Protein AF-A0A966PTS1-F1 (afdb_monomer_lite)

Radius of gyration: 17.24 Å; chains: 1; bounding box: 43×34×52 Å

pLDDT: mean 91.56, std 6.85, range [61.19, 97.5]

Structure (mmCIF, N/CA/C/O backbone):
data_AF-A0A966PTS1-F1
#
_entry.id   AF-A0A966PTS1-F1
#
loop_
_atom_site.group_PDB
_atom_site.id
_atom_site.type_symbol
_atom_site.label_atom_id
_atom_site.label_alt_id
_atom_site.label_comp_id
_atom_site.label_asym_id
_atom_site.label_entity_id
_atom_site.label_seq_id
_atom_site.pdbx_PDB_ins_code
_atom_site.Cartn_x
_atom_site.Cartn_y
_atom_site.Cartn_z
_atom_site.occupancy
_atom_site.B_iso_or_equiv
_atom_site.auth_seq_id
_atom_site.auth_comp_id
_atom_site.auth_asym_id
_atom_site.auth_atom_id
_atom_site.pdbx_PDB_model_num
ATOM 1 N N . MET A 1 1 ? -18.528 2.632 32.144 1.00 62.12 1 MET A N 1
ATOM 2 C CA . MET A 1 1 ? -18.717 3.035 30.736 1.00 62.12 1 MET A CA 1
ATOM 3 C C . MET A 1 1 ? -19.129 1.796 29.959 1.00 62.12 1 MET A C 1
ATOM 5 O O . MET A 1 1 ? -18.383 0.826 29.979 1.00 62.12 1 MET A O 1
ATOM 9 N N . ILE A 1 2 ? -20.334 1.775 29.389 1.00 75.50 2 ILE A N 1
ATOM 10 C CA . ILE A 1 2 ? -20.804 0.647 28.572 1.00 75.50 2 ILE A CA 1
ATOM 11 C C . ILE A 1 2 ? -20.370 0.949 27.137 1.00 75.50 2 ILE A C 1
ATOM 13 O O . ILE A 1 2 ? -20.790 1.955 26.576 1.00 75.50 2 ILE A O 1
ATOM 17 N N . VAL A 1 3 ? -19.481 0.129 26.575 1.00 77.19 3 VAL A N 1
ATOM 18 C CA . VAL A 1 3 ? -19.031 0.251 25.182 1.00 77.19 3 VAL A CA 1
ATOM 19 C C . VAL A 1 3 ? -19.714 -0.842 24.375 1.00 77.19 3 VAL A C 1
ATOM 21 O O . VAL A 1 3 ? -19.637 -2.017 24.733 1.00 77.19 3 VAL A O 1
ATOM 24 N N . ASN A 1 4 ? -20.364 -0.469 23.276 1.00 81.62 4 ASN A N 1
ATOM 25 C CA . ASN A 1 4 ? -20.907 -1.442 22.338 1.00 81.62 4 ASN A CA 1
ATOM 26 C C . ASN A 1 4 ? -19.759 -2.051 21.527 1.00 81.62 4 ASN A C 1
ATOM 28 O O . ASN A 1 4 ? -19.145 -1.378 20.699 1.00 81.62 4 ASN A O 1
ATOM 32 N N . GLN A 1 5 ? -19.451 -3.326 21.777 1.00 83.75 5 GLN A N 1
ATOM 33 C CA . GLN A 1 5 ? -18.402 -4.033 21.050 1.00 83.75 5 GLN A CA 1
ATOM 34 C C . GLN A 1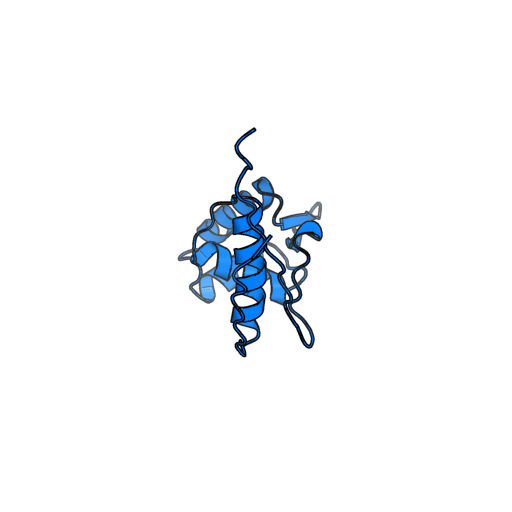 5 ? -18.960 -4.650 19.765 1.00 83.75 5 GLN A C 1
ATOM 36 O O . GLN A 1 5 ? -19.820 -5.527 19.800 1.00 83.75 5 GLN A O 1
ATOM 41 N N . VAL A 1 6 ? -18.408 -4.243 18.623 1.00 81.44 6 VAL A N 1
ATOM 42 C CA . VAL A 1 6 ? -18.651 -4.898 17.332 1.00 81.44 6 VAL A CA 1
ATOM 43 C C . VAL A 1 6 ? -17.506 -5.872 17.059 1.00 81.44 6 VAL A C 1
ATOM 45 O O . VAL A 1 6 ? -16.349 -5.465 16.993 1.00 81.44 6 VAL A O 1
ATOM 48 N N . SER A 1 7 ? -17.814 -7.162 16.893 1.00 85.12 7 SER A N 1
ATOM 49 C CA . SER A 1 7 ? -16.833 -8.186 16.511 1.00 85.12 7 SER A CA 1
ATOM 50 C C . SER A 1 7 ? -17.149 -8.735 15.124 1.00 85.12 7 SER A C 1
ATOM 52 O O . SER A 1 7 ? -18.253 -9.218 14.875 1.00 85.12 7 SER A O 1
ATOM 54 N N . LYS A 1 8 ? -16.169 -8.677 14.219 1.00 85.50 8 LYS A N 1
ATOM 55 C CA . LYS A 1 8 ? -16.263 -9.234 12.868 1.00 85.50 8 LYS A CA 1
ATOM 56 C C . LYS A 1 8 ? -15.031 -10.085 12.585 1.00 85.50 8 LYS A C 1
ATOM 58 O O . LYS A 1 8 ? -13.908 -9.635 12.782 1.00 85.50 8 LYS A O 1
ATOM 63 N N . LYS A 1 9 ? -15.249 -11.316 12.117 1.00 90.00 9 LYS A N 1
ATOM 64 C CA . LYS A 1 9 ? -14.195 -12.264 11.733 1.00 90.00 9 LYS A CA 1
ATOM 65 C C . LYS A 1 9 ? -14.407 -12.662 10.281 1.00 90.00 9 LYS A C 1
ATOM 67 O O . LYS A 1 9 ? -15.477 -13.154 9.935 1.00 90.00 9 LYS A O 1
ATOM 72 N N . VAL A 1 10 ? -13.407 -12.427 9.439 1.00 91.06 10 VAL A N 1
ATOM 73 C CA . VAL A 1 10 ? -13.451 -12.739 8.005 1.00 91.06 10 VAL A CA 1
ATOM 74 C C . VAL A 1 10 ? -12.109 -13.329 7.599 1.00 91.06 10 VAL A C 1
ATOM 76 O O . VAL A 1 10 ? -11.065 -12.874 8.060 1.00 91.06 10 VAL A O 1
ATOM 79 N N . LYS A 1 11 ? -12.142 -14.348 6.737 1.00 91.62 11 LYS A N 1
ATOM 80 C CA . LYS A 1 11 ? -10.953 -14.845 6.046 1.00 91.62 11 LYS A CA 1
ATOM 81 C C . LYS A 1 11 ? -10.801 -14.060 4.745 1.00 91.62 11 LYS A C 1
ATOM 83 O O . LYS A 1 11 ? -11.718 -14.070 3.933 1.00 91.62 11 LYS A O 1
ATOM 88 N N . MET A 1 12 ? -9.664 -13.398 4.573 1.00 92.50 12 MET A N 1
ATOM 89 C CA . MET A 1 12 ? -9.323 -12.626 3.373 1.00 92.50 12 MET A CA 1
ATOM 90 C C . MET A 1 12 ? -8.191 -13.331 2.624 1.00 92.50 12 MET A C 1
ATOM 92 O O . MET A 1 12 ? -7.414 -14.073 3.237 1.00 92.50 12 MET A O 1
ATOM 96 N N . ASP A 1 13 ? -8.105 -13.134 1.310 1.00 93.94 13 ASP A N 1
ATOM 97 C CA . ASP A 1 13 ? -6.920 -13.545 0.561 1.00 93.94 13 ASP A CA 1
ATOM 98 C C . ASP A 1 13 ? -5.738 -12.593 0.819 1.00 93.94 13 ASP A C 1
ATOM 100 O O . ASP A 1 13 ? -5.845 -11.593 1.536 1.00 93.94 13 ASP A O 1
ATOM 104 N N . LYS A 1 14 ? -4.573 -12.939 0.264 1.00 91.69 14 LYS A N 1
ATOM 105 C CA . LYS A 1 14 ? -3.333 -12.191 0.491 1.00 91.69 14 LYS A CA 1
ATOM 106 C C . LYS A 1 14 ? -3.370 -10.778 -0.095 1.00 91.69 14 LYS A C 1
ATOM 108 O O . LYS A 1 14 ? -2.818 -9.870 0.518 1.00 91.69 14 LYS A O 1
ATOM 113 N N . GLY A 1 15 ? -3.973 -10.584 -1.264 1.00 93.94 15 GLY A N 1
ATOM 114 C CA . GLY A 1 15 ? -4.086 -9.260 -1.874 1.00 93.94 15 GLY A CA 1
ATOM 115 C C . GLY A 1 15 ? -5.006 -8.373 -1.046 1.00 93.94 15 GLY A C 1
ATOM 116 O O . GLY A 1 15 ? -4.630 -7.262 -0.667 1.00 93.94 15 GLY A O 1
ATOM 117 N N . ASP A 1 16 ? -6.162 -8.913 -0.673 1.00 95.00 16 ASP A N 1
ATOM 118 C CA . ASP A 1 16 ? -7.165 -8.207 0.118 1.00 95.00 16 ASP A CA 1
ATOM 119 C C . ASP A 1 16 ? -6.658 -7.832 1.518 1.00 95.00 16 ASP A C 1
ATOM 121 O O . ASP A 1 16 ? -6.882 -6.707 1.970 1.00 95.00 16 ASP A O 1
ATOM 125 N N . ILE A 1 17 ? -5.930 -8.720 2.206 1.00 95.56 17 ILE A N 1
ATOM 126 C CA . ILE A 1 17 ? -5.403 -8.419 3.549 1.00 95.56 17 ILE A CA 1
ATOM 127 C C . ILE A 1 17 ? -4.300 -7.351 3.516 1.00 95.56 17 ILE A C 1
ATOM 129 O O . ILE A 1 17 ? -4.210 -6.531 4.430 1.00 95.56 17 ILE A O 1
ATOM 133 N N . VAL A 1 18 ? -3.473 -7.315 2.467 1.00 96.38 18 VAL A N 1
ATOM 134 C CA . VAL A 1 18 ? -2.455 -6.268 2.264 1.00 96.38 18 VAL A CA 1
ATOM 135 C C . VAL A 1 18 ? -3.119 -4.938 1.925 1.00 96.38 18 VAL A C 1
ATOM 137 O O . VAL A 1 18 ? -2.830 -3.919 2.557 1.00 96.38 18 VAL A O 1
ATOM 140 N N . LYS A 1 19 ? -4.072 -4.953 0.990 1.00 96.31 19 LYS A N 1
ATOM 141 C CA . LYS A 1 19 ? -4.852 -3.770 0.626 1.00 96.31 19 LYS A CA 1
ATOM 142 C C . LYS A 1 19 ? -5.592 -3.195 1.834 1.00 96.31 19 LYS A C 1
ATOM 144 O O . LYS A 1 19 ? -5.623 -1.980 2.006 1.00 96.31 19 LYS A O 1
ATOM 149 N N . TYR A 1 20 ? -6.144 -4.045 2.700 1.00 95.44 20 TYR A N 1
ATOM 150 C CA . TYR A 1 20 ? -6.847 -3.606 3.905 1.00 95.44 20 TYR A CA 1
ATOM 151 C C . TYR A 1 20 ? -5.912 -2.967 4.944 1.00 95.44 20 TYR A C 1
ATOM 153 O O . TYR A 1 20 ? -6.297 -1.980 5.576 1.00 95.44 20 TYR A O 1
ATOM 161 N N . GLN A 1 21 ? -4.676 -3.462 5.085 1.00 96.00 21 GLN A N 1
ATOM 162 C CA . GLN A 1 21 ? -3.650 -2.810 5.914 1.00 96.00 21 GLN A CA 1
ATOM 163 C C . GLN A 1 21 ? -3.342 -1.396 5.405 1.00 96.00 21 GLN A C 1
ATOM 165 O O . GLN A 1 21 ? -3.377 -0.441 6.183 1.00 96.00 21 GLN A O 1
ATOM 170 N N . LEU A 1 22 ? -3.118 -1.252 4.094 1.00 95.75 22 LEU A N 1
ATOM 171 C CA . LEU A 1 22 ? -2.874 0.041 3.446 1.00 95.75 22 LEU A CA 1
ATOM 172 C C . LEU A 1 22 ? -4.066 0.991 3.607 1.00 95.75 22 LEU A C 1
ATOM 174 O O . LEU A 1 22 ? -3.890 2.137 4.012 1.00 95.75 22 LEU A O 1
ATOM 178 N N . LEU A 1 23 ? -5.281 0.503 3.348 1.00 95.31 23 LEU A N 1
ATOM 179 C CA . LEU A 1 23 ? -6.514 1.272 3.498 1.00 95.31 23 LEU A CA 1
ATOM 180 C C . LEU A 1 23 ? -6.692 1.774 4.934 1.00 95.31 23 LEU A C 1
ATOM 182 O O . LEU A 1 23 ? -7.007 2.944 5.139 1.00 95.31 23 LEU A O 1
ATOM 186 N N . THR A 1 24 ? -6.467 0.903 5.919 1.00 94.25 24 THR A N 1
ATOM 187 C CA . THR A 1 24 ? -6.575 1.251 7.340 1.00 94.25 24 THR A CA 1
ATOM 188 C C . THR A 1 24 ? -5.574 2.341 7.705 1.00 94.25 24 THR A C 1
ATOM 190 O O . THR A 1 24 ? -5.958 3.340 8.307 1.00 94.25 24 THR A O 1
ATOM 193 N N . HIS A 1 25 ? -4.313 2.204 7.286 1.00 93.69 25 HIS A N 1
ATOM 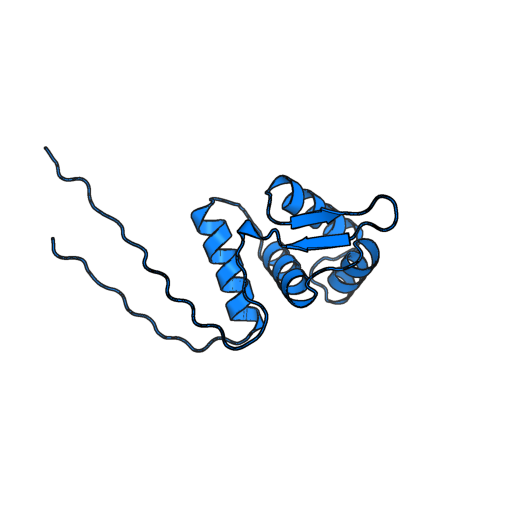194 C CA . HIS A 1 25 ? -3.300 3.235 7.509 1.00 93.69 25 HIS A CA 1
ATOM 195 C C . HIS A 1 25 ? -3.698 4.570 6.861 1.00 93.69 25 HIS A C 1
ATOM 197 O O . HIS A 1 25 ? -3.702 5.607 7.522 1.00 93.69 25 HIS A O 1
ATOM 203 N N . CYS A 1 26 ? -4.105 4.550 5.588 1.00 93.19 26 CYS A N 1
ATOM 204 C CA . CYS A 1 26 ? -4.554 5.753 4.890 1.00 93.19 26 CYS A CA 1
ATOM 205 C C . CYS A 1 26 ? -5.743 6.420 5.587 1.00 93.19 26 CYS A C 1
ATOM 207 O O . CYS A 1 26 ? -5.804 7.647 5.652 1.00 93.19 26 CYS A O 1
ATOM 209 N N . TYR A 1 27 ? -6.671 5.630 6.125 1.00 93.62 27 TYR A N 1
ATOM 210 C CA . TYR A 1 27 ? -7.820 6.145 6.857 1.00 93.62 27 TYR A CA 1
ATOM 211 C C . TYR A 1 27 ? -7.407 6.831 8.168 1.00 93.62 27 TYR A C 1
ATOM 213 O O . TYR A 1 27 ? -7.853 7.946 8.438 1.00 93.62 27 TYR A O 1
ATOM 221 N N . LEU A 1 28 ? -6.526 6.202 8.953 1.00 92.06 28 LEU A N 1
ATOM 222 C CA . LEU A 1 28 ? -6.051 6.739 10.234 1.00 92.06 28 LEU A CA 1
ATOM 223 C C . LEU A 1 28 ? -5.228 8.026 10.057 1.00 92.06 28 LEU A C 1
ATOM 225 O O . LEU A 1 28 ? -5.437 8.991 10.791 1.00 92.06 28 LEU A O 1
ATOM 229 N N . GLU A 1 29 ? -4.375 8.078 9.033 1.00 90.75 29 GLU A N 1
ATOM 230 C CA . GLU A 1 29 ? -3.510 9.229 8.722 1.00 90.75 29 GLU A CA 1
ATOM 231 C C . GLU A 1 29 ? -4.184 10.282 7.818 1.00 90.75 29 GLU A C 1
ATOM 233 O O . GLU A 1 29 ? -3.555 11.248 7.382 1.00 90.75 29 GLU A O 1
ATOM 238 N N . LYS A 1 30 ? -5.47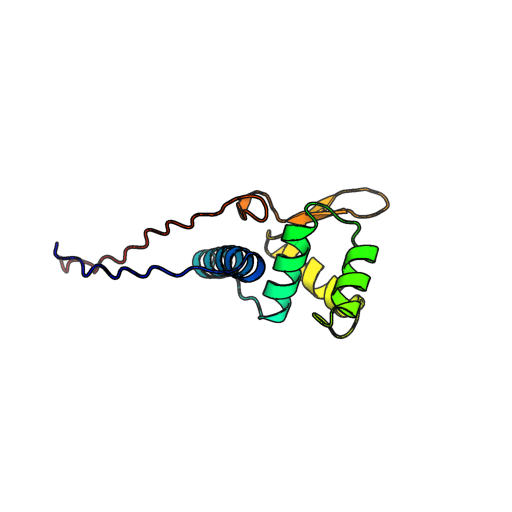9 10.115 7.505 1.00 91.94 30 LYS A N 1
ATOM 239 C CA . LYS A 1 30 ? -6.261 11.009 6.624 1.00 91.94 30 LYS A CA 1
ATOM 240 C C . LYS A 1 30 ? -5.629 11.206 5.235 1.00 91.94 30 LYS A C 1
ATOM 242 O O . LYS A 1 30 ? -5.752 12.266 4.613 1.00 91.94 30 LYS A O 1
ATOM 247 N N . ILE A 1 31 ? -4.980 10.169 4.713 1.00 91.88 31 ILE A N 1
ATOM 248 C CA . ILE A 1 31 ? -4.362 10.165 3.388 1.00 91.88 31 ILE A CA 1
ATOM 249 C C . ILE A 1 31 ? -5.411 9.771 2.347 1.00 91.88 31 ILE A C 1
ATOM 251 O O . ILE A 1 31 ? -5.858 8.630 2.282 1.00 91.88 31 ILE A O 1
ATOM 255 N N . ASN A 1 32 ? -5.769 10.704 1.465 1.00 90.94 32 ASN A N 1
ATOM 256 C CA . ASN A 1 32 ? -6.703 10.419 0.375 1.00 90.94 32 ASN A CA 1
ATOM 257 C C . ASN A 1 32 ? -6.024 9.578 -0.724 1.00 90.94 32 ASN A C 1
ATOM 259 O O . ASN A 1 32 ? -5.041 10.028 -1.322 1.00 90.94 32 ASN A O 1
ATOM 263 N N . VAL A 1 33 ? -6.535 8.382 -1.003 1.00 92.31 33 VAL A N 1
ATOM 264 C CA . VAL A 1 33 ? -6.055 7.472 -2.055 1.00 92.31 33 VAL A CA 1
ATOM 265 C C . VAL A 1 33 ? -7.237 6.911 -2.840 1.00 92.31 33 VAL A C 1
ATOM 267 O O . VAL A 1 33 ? -8.302 6.661 -2.283 1.00 92.31 33 VAL A O 1
ATOM 270 N N . SER A 1 34 ? -7.055 6.729 -4.147 1.00 94.75 34 SER A N 1
ATOM 271 C CA . SER A 1 34 ? -8.027 6.045 -5.008 1.00 94.75 34 SER A CA 1
ATOM 272 C C . SER A 1 34 ? -7.849 4.523 -4.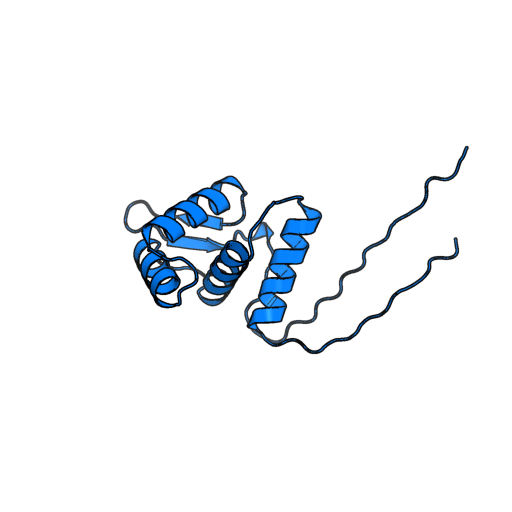958 1.00 94.75 34 SER A C 1
ATOM 274 O O . SER A 1 34 ? -6.832 4.026 -4.480 1.00 94.75 34 SER A O 1
ATOM 276 N N . ASN A 1 35 ? -8.798 3.764 -5.512 1.00 94.50 35 ASN A N 1
ATOM 277 C CA . ASN A 1 35 ? -8.652 2.306 -5.614 1.00 94.50 35 ASN A CA 1
ATOM 278 C C . ASN A 1 35 ? -7.422 1.904 -6.443 1.00 94.50 35 ASN A C 1
ATOM 280 O O . ASN A 1 35 ? -6.644 1.076 -5.988 1.00 94.50 35 ASN A O 1
ATOM 284 N N . ALA A 1 36 ? -7.177 2.571 -7.577 1.00 95.62 36 ALA A N 1
ATOM 285 C CA . ALA A 1 36 ? -5.981 2.335 -8.390 1.00 95.62 36 ALA A CA 1
ATOM 286 C C . ALA A 1 36 ? -4.682 2.638 -7.621 1.00 95.62 36 ALA A C 1
ATOM 288 O O . ALA A 1 36 ? -3.660 1.986 -7.821 1.00 95.62 36 ALA A O 1
ATOM 289 N N . ASP A 1 37 ? -4.714 3.611 -6.702 1.00 95.75 37 ASP A N 1
ATOM 290 C CA . ASP A 1 37 ? -3.572 3.872 -5.828 1.00 95.75 37 ASP A CA 1
ATOM 291 C C . ASP A 1 37 ? -3.329 2.722 -4.852 1.00 95.75 37 ASP A C 1
ATOM 293 O O . ASP A 1 37 ? -2.186 2.306 -4.672 1.00 95.75 37 ASP A O 1
ATOM 297 N N . LEU A 1 38 ? -4.397 2.209 -4.236 1.00 96.06 38 LEU A N 1
ATOM 298 C CA . LEU A 1 38 ? -4.328 1.064 -3.331 1.00 96.06 38 LEU A CA 1
ATOM 299 C C . LEU A 1 38 ? -3.842 -0.192 -4.055 1.00 96.06 38 LEU A C 1
ATOM 301 O O . LEU A 1 38 ? -3.005 -0.905 -3.509 1.00 96.06 38 LEU A O 1
ATOM 305 N N . ASP A 1 39 ? -4.314 -0.441 -5.276 1.00 97.00 39 ASP A N 1
ATOM 306 C CA . ASP A 1 39 ? -3.857 -1.549 -6.122 1.00 97.00 39 ASP A CA 1
ATOM 307 C C . ASP A 1 39 ? -2.357 -1.438 -6.417 1.00 97.00 39 ASP A C 1
ATOM 309 O O . ASP A 1 39 ? -1.600 -2.383 -6.197 1.00 97.00 39 ASP A O 1
ATOM 313 N N . CYS A 1 40 ? -1.899 -0.248 -6.804 1.00 96.88 40 CYS A N 1
ATOM 314 C CA . CYS A 1 40 ? -0.491 0.022 -7.088 1.00 96.88 40 CYS A CA 1
ATOM 315 C C . CYS A 1 40 ? 0.408 -0.154 -5.853 1.00 96.88 40 CYS A C 1
ATOM 317 O O . CYS A 1 40 ? 1.458 -0.793 -5.922 1.00 96.88 40 CYS A O 1
ATOM 319 N N . LEU A 1 41 ? -0.012 0.358 -4.693 1.00 96.25 41 LEU A N 1
ATOM 320 C CA . LEU A 1 41 ? 0.710 0.169 -3.430 1.00 96.25 41 LEU A CA 1
ATOM 321 C C . LEU A 1 41 ? 0.706 -1.296 -2.974 1.00 96.25 41 LEU A C 1
ATOM 323 O O . LEU A 1 41 ? 1.702 -1.768 -2.429 1.00 96.25 41 LEU A O 1
ATOM 327 N N . THR A 1 42 ? -0.387 -2.020 -3.222 1.00 96.62 42 THR A N 1
ATOM 328 C CA . THR A 1 42 ? -0.503 -3.456 -2.931 1.00 96.62 42 THR A CA 1
ATOM 329 C C . THR A 1 42 ? 0.471 -4.255 -3.794 1.00 96.62 42 THR A C 1
ATOM 331 O O . THR A 1 42 ? 1.201 -5.094 -3.270 1.00 96.62 42 THR A O 1
ATOM 334 N N . MET A 1 43 ? 0.564 -3.945 -5.090 1.00 96.31 43 MET A N 1
ATOM 335 C CA . MET A 1 43 ? 1.559 -4.539 -5.986 1.00 96.31 43 MET A CA 1
ATOM 336 C C . MET A 1 43 ? 2.988 -4.255 -5.502 1.00 96.31 43 MET A C 1
ATOM 338 O O . MET A 1 43 ? 3.821 -5.161 -5.455 1.00 96.31 43 MET A O 1
ATOM 342 N N . LEU A 1 44 ? 3.282 -3.018 -5.086 1.00 96.00 44 LEU A N 1
ATOM 343 C CA . LEU A 1 44 ? 4.596 -2.663 -4.543 1.00 96.00 44 LEU A CA 1
ATOM 344 C C . LEU A 1 44 ? 4.921 -3.441 -3.256 1.00 96.00 44 LEU A C 1
ATOM 346 O O . LEU A 1 44 ? 6.059 -3.866 -3.077 1.00 96.00 44 LEU A O 1
ATOM 350 N N . ALA A 1 45 ? 3.927 -3.689 -2.397 1.00 95.38 45 ALA A N 1
ATOM 351 C CA . ALA A 1 45 ? 4.095 -4.471 -1.171 1.00 95.38 45 ALA A CA 1
ATOM 352 C C . ALA A 1 45 ? 4.609 -5.895 -1.442 1.00 95.38 45 ALA A C 1
ATOM 354 O O . ALA A 1 45 ? 5.434 -6.407 -0.689 1.00 95.38 45 ALA A O 1
ATOM 355 N N . PHE A 1 46 ? 4.141 -6.530 -2.521 1.00 94.50 46 PHE A N 1
ATOM 356 C CA . PHE A 1 46 ? 4.568 -7.881 -2.895 1.00 94.50 46 PHE A CA 1
ATOM 357 C C . PHE A 1 46 ? 5.963 -7.933 -3.523 1.00 94.50 46 PHE A C 1
ATOM 359 O O . PHE A 1 46 ? 6.626 -8.964 -3.423 1.00 94.50 46 PHE A O 1
ATOM 366 N N . ASN A 1 47 ? 6.411 -6.836 -4.136 1.00 90.31 47 ASN A N 1
ATOM 367 C CA . ASN A 1 47 ? 7.724 -6.743 -4.774 1.00 90.31 47 ASN A CA 1
ATOM 368 C C . ASN A 1 47 ? 8.857 -6.356 -3.802 1.00 90.31 47 ASN A C 1
ATOM 370 O O . ASN A 1 47 ? 10.019 -6.476 -4.168 1.00 90.31 47 ASN A O 1
ATOM 374 N N . GLU A 1 48 ? 8.532 -5.932 -2.573 1.00 83.31 48 GLU A N 1
ATOM 375 C CA . GLU A 1 48 ? 9.448 -5.431 -1.529 1.00 83.31 48 GLU A CA 1
ATOM 376 C C . GLU A 1 48 ? 10.269 -4.199 -1.938 1.00 83.31 48 GLU A C 1
ATOM 378 O O . GLU A 1 48 ? 10.020 -3.105 -1.431 1.00 83.31 48 GLU A O 1
ATOM 383 N N . GLU A 1 49 ? 11.227 -4.364 -2.848 1.00 91.69 49 GLU A N 1
ATOM 384 C CA . GLU A 1 49 ? 12.045 -3.306 -3.433 1.00 91.69 49 GLU A CA 1
ATOM 385 C C . GLU A 1 49 ? 12.252 -3.589 -4.925 1.00 91.69 49 GLU A C 1
ATOM 387 O O . GLU A 1 49 ? 12.733 -4.651 -5.314 1.00 91.69 49 GLU A O 1
ATOM 392 N N . VAL A 1 50 ? 11.889 -2.627 -5.772 1.00 95.31 50 VAL A N 1
ATOM 393 C CA . VAL A 1 50 ? 11.851 -2.808 -7.231 1.00 95.31 50 VAL A CA 1
ATOM 394 C C . VAL A 1 50 ? 12.358 -1.567 -7.953 1.00 95.31 50 VAL A C 1
ATOM 396 O O . VAL A 1 50 ? 12.270 -0.448 -7.443 1.00 95.31 50 VAL A O 1
ATOM 399 N N . GLU A 1 51 ? 12.920 -1.749 -9.146 1.00 96.00 51 GLU A N 1
ATOM 400 C CA . GLU A 1 51 ? 13.350 -0.633 -9.984 1.00 96.00 51 GLU A CA 1
ATOM 401 C C . GLU A 1 51 ? 12.133 0.152 -10.497 1.00 96.00 51 GLU A C 1
ATOM 403 O O . GLU A 1 51 ? 11.137 -0.416 -10.942 1.00 96.00 51 GLU A O 1
ATOM 408 N N . LEU A 1 52 ? 12.194 1.483 -10.420 1.00 95.25 52 LEU A N 1
ATOM 409 C CA . LEU A 1 52 ? 11.062 2.363 -10.710 1.00 95.25 52 LEU A CA 1
ATOM 410 C C . LEU A 1 52 ? 10.501 2.166 -12.122 1.00 95.25 52 LEU A C 1
ATOM 412 O O . LEU A 1 52 ? 9.284 2.192 -12.304 1.00 95.25 52 LEU A O 1
ATOM 416 N N . THR A 1 53 ? 11.374 2.060 -13.122 1.00 94.88 53 THR A N 1
ATOM 417 C CA . THR A 1 53 ? 10.959 1.967 -14.526 1.00 94.88 53 THR A CA 1
ATOM 418 C C . THR A 1 53 ? 10.281 0.632 -14.795 1.00 94.88 53 THR A C 1
ATOM 420 O O . THR A 1 53 ? 9.177 0.623 -15.337 1.00 94.88 53 THR A O 1
ATOM 423 N N . GLU A 1 54 ? 10.892 -0.464 -14.347 1.00 95.81 54 GLU A N 1
ATOM 424 C CA . GLU A 1 54 ? 10.308 -1.805 -14.376 1.00 95.81 54 GLU A CA 1
ATOM 425 C C . GLU A 1 54 ? 8.940 -1.842 -13.686 1.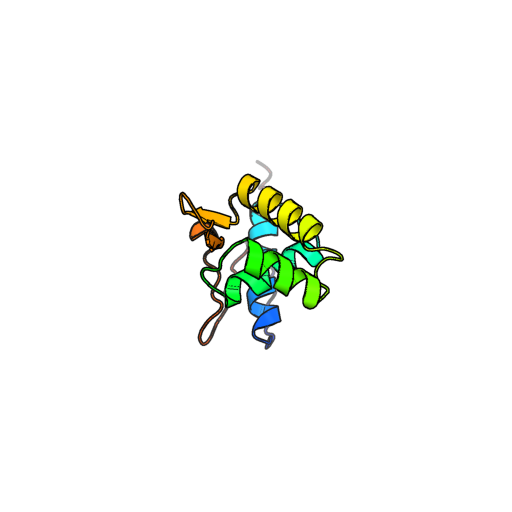00 95.81 54 GLU A C 1
ATOM 427 O O . GLU A 1 54 ? 7.953 -2.253 -14.293 1.00 95.81 54 GLU A O 1
ATOM 432 N N . PHE A 1 55 ? 8.839 -1.299 -12.471 1.00 96.75 55 PHE A N 1
ATOM 433 C CA . PHE A 1 55 ? 7.571 -1.238 -11.748 1.00 96.75 55 PHE A CA 1
ATOM 434 C C . PHE A 1 55 ? 6.488 -0.457 -12.500 1.00 96.75 55 PHE A C 1
ATOM 436 O O . PHE A 1 55 ? 5.335 -0.883 -12.547 1.00 96.75 55 PHE A O 1
ATOM 443 N N . CYS A 1 56 ? 6.837 0.684 -13.106 1.00 96.81 56 CYS A N 1
ATOM 444 C CA . CYS A 1 56 ? 5.870 1.491 -13.852 1.00 96.81 56 CYS A CA 1
ATOM 445 C C . CYS A 1 56 ? 5.331 0.767 -15.088 1.00 96.81 56 CYS A C 1
ATOM 447 O O . CYS A 1 56 ? 4.159 0.943 -15.419 1.00 96.81 56 CYS A O 1
ATOM 449 N N . ASN A 1 57 ? 6.167 -0.025 -15.759 1.00 97.19 57 ASN A N 1
ATOM 450 C CA . ASN A 1 57 ? 5.735 -0.835 -16.893 1.00 97.19 57 ASN A CA 1
ATOM 451 C C . ASN A 1 57 ? 4.825 -1.969 -16.416 1.00 97.19 57 ASN A C 1
ATOM 453 O O . ASN A 1 57 ? 3.680 -2.034 -16.852 1.00 97.19 57 ASN A O 1
ATOM 457 N N . ASN A 1 58 ? 5.265 -2.749 -15.424 1.00 96.75 58 ASN A N 1
ATOM 458 C CA . ASN A 1 58 ? 4.502 -3.891 -14.917 1.00 96.75 58 ASN A CA 1
ATOM 459 C C . ASN A 1 58 ? 3.119 -3.469 -14.389 1.00 96.75 58 ASN A C 1
ATOM 461 O O . ASN A 1 58 ? 2.111 -4.074 -14.735 1.00 96.75 58 ASN A O 1
ATOM 465 N N . ALA A 1 59 ? 3.037 -2.381 -13.614 1.00 96.75 59 ALA A N 1
ATOM 466 C CA . ALA A 1 59 ? 1.759 -1.880 -13.101 1.00 96.75 59 ALA A CA 1
ATOM 467 C C . ALA A 1 59 ? 0.827 -1.354 -14.210 1.00 96.75 59 ALA A C 1
ATOM 469 O O . ALA A 1 59 ? -0.396 -1.360 -14.058 1.00 96.75 59 ALA A O 1
ATOM 470 N N . SER A 1 60 ? 1.387 -0.871 -15.323 1.00 97.06 60 SER A N 1
ATOM 471 C CA . SER A 1 60 ? 0.596 -0.483 -16.491 1.00 97.06 60 SER A CA 1
ATOM 472 C C . SER A 1 60 ? 0.103 -1.705 -17.267 1.00 97.06 60 SER A C 1
ATOM 474 O O . SER A 1 60 ? -1.042 -1.705 -17.714 1.00 97.06 60 SER A O 1
ATOM 476 N N . ASP A 1 61 ? 0.943 -2.730 -17.410 1.00 97.19 61 ASP A N 1
ATOM 477 C CA . ASP A 1 61 ? 0.619 -3.976 -18.112 1.00 97.19 61 ASP A CA 1
ATOM 478 C C . ASP A 1 61 ? -0.448 -4.788 -17.359 1.00 97.19 61 ASP A C 1
ATOM 480 O O . ASP A 1 61 ? -1.334 -5.375 -17.978 1.00 97.19 61 ASP A O 1
ATOM 484 N N . GLU A 1 62 ? -0.441 -4.733 -16.023 1.00 94.88 62 GLU A N 1
ATOM 485 C CA . GLU A 1 62 ? -1.513 -5.268 -15.169 1.00 94.88 62 GLU A CA 1
ATOM 486 C C . GLU A 1 62 ? -2.809 -4.432 -15.214 1.00 94.88 62 GLU A C 1
ATOM 488 O O . GLU A 1 62 ? -3.820 -4.801 -14.617 1.00 94.88 62 GLU A O 1
ATOM 493 N N . GLY A 1 63 ? -2.813 -3.298 -15.923 1.00 95.12 63 GLY A N 1
ATOM 494 C CA . GLY A 1 63 ? -3.994 -2.455 -16.099 1.00 95.12 63 GLY A CA 1
ATOM 495 C C . GLY A 1 63 ? -4.370 -1.613 -14.877 1.00 95.12 63 GLY A C 1
ATOM 496 O O . GLY A 1 63 ? -5.438 -0.996 -14.882 1.00 95.12 63 GLY A O 1
ATOM 497 N N . ILE A 1 64 ? -3.505 -1.528 -13.856 1.00 95.31 64 ILE A N 1
ATOM 498 C CA . ILE A 1 64 ? -3.729 -0.693 -12.659 1.00 95.31 64 ILE A CA 1
ATOM 499 C C . ILE A 1 64 ? -3.831 0.783 -13.063 1.00 95.31 64 ILE A C 1
ATOM 501 O O . ILE A 1 64 ? -4.691 1.531 -12.594 1.00 95.31 64 ILE A O 1
ATOM 505 N N . PHE A 1 65 ? -2.965 1.199 -13.987 1.00 96.00 65 PHE A N 1
ATOM 506 C CA . PHE A 1 65 ? -3.054 2.484 -14.666 1.00 96.00 65 PHE A CA 1
ATOM 507 C C . PHE A 1 65 ? -2.955 2.293 -16.176 1.00 96.00 65 PHE A C 1
ATOM 509 O O . PHE A 1 65 ? -2.338 1.357 -16.662 1.00 96.00 65 PHE A O 1
ATOM 516 N N . LYS A 1 66 ? -3.512 3.241 -16.936 1.00 94.56 66 LYS A N 1
ATOM 517 C CA . LYS A 1 66 ? -3.508 3.180 -18.406 1.00 94.56 66 LYS A CA 1
ATOM 518 C C . LYS A 1 66 ? -2.116 3.269 -19.037 1.00 94.56 66 LYS A C 1
ATOM 520 O O . LYS A 1 66 ? -1.955 2.855 -20.176 1.00 94.56 66 LYS A O 1
ATOM 525 N N . THR A 1 67 ? -1.162 3.923 -18.368 1.00 97.38 67 THR A N 1
ATOM 526 C CA . THR A 1 67 ? 0.183 4.153 -18.915 1.00 97.38 67 THR A CA 1
ATOM 527 C C . THR A 1 67 ? 1.246 4.119 -17.815 1.00 97.38 67 THR A C 1
ATOM 529 O O . THR A 1 67 ? 0.955 4.548 -16.689 1.00 97.38 67 THR A O 1
ATOM 532 N N . PRO A 1 68 ? 2.509 3.772 -18.138 1.00 97.50 68 PRO A N 1
ATOM 533 C CA . PRO A 1 68 ? 3.615 3.834 -17.180 1.00 97.50 68 PRO A CA 1
ATOM 534 C C . PRO A 1 68 ? 3.840 5.241 -16.613 1.00 97.50 68 PRO A C 1
ATOM 536 O O . PRO A 1 68 ? 4.202 5.412 -15.449 1.00 97.50 68 PRO A O 1
ATOM 539 N N . GLN A 1 69 ? 3.567 6.283 -17.404 1.00 97.06 69 GLN A N 1
ATOM 540 C CA . GLN A 1 69 ? 3.684 7.668 -16.947 1.00 97.06 69 GLN A CA 1
ATOM 541 C C . GLN A 1 69 ? 2.642 8.007 -15.871 1.00 97.06 69 GLN A C 1
ATOM 543 O O . GLN A 1 69 ? 2.942 8.734 -14.920 1.00 97.06 69 GLN A O 1
ATOM 548 N N . SER A 1 70 ? 1.429 7.458 -15.978 1.00 96.88 70 SER A N 1
ATOM 549 C CA . SER A 1 70 ? 0.406 7.580 -14.935 1.00 96.88 70 SER A CA 1
ATOM 550 C C . SER A 1 70 ? 0.835 6.876 -13.646 1.00 96.88 70 SER A C 1
ATOM 552 O O . SER A 1 70 ? 0.675 7.460 -12.572 1.00 96.88 70 SER A O 1
ATOM 554 N N . VAL A 1 71 ? 1.461 5.694 -13.745 1.00 97.38 71 VAL A N 1
ATOM 555 C CA . VAL A 1 71 ? 2.053 5.007 -12.582 1.00 97.38 71 VAL A CA 1
ATOM 556 C C . VAL A 1 71 ? 3.128 5.884 -11.942 1.00 97.38 71 VAL A C 1
ATOM 558 O O . VAL A 1 71 ? 3.092 6.137 -10.740 1.00 97.38 71 VAL A O 1
ATOM 561 N N . ARG A 1 72 ? 4.042 6.444 -12.741 1.00 96.81 72 ARG A N 1
ATOM 562 C CA . ARG A 1 72 ? 5.115 7.320 -12.248 1.00 96.81 72 ARG A CA 1
ATOM 563 C C . ARG A 1 72 ? 4.575 8.535 -11.490 1.00 96.81 72 ARG A C 1
ATOM 565 O O . ARG A 1 72 ? 5.119 8.900 -10.445 1.00 96.81 72 ARG A O 1
ATOM 572 N N . ASN A 1 73 ? 3.492 9.140 -11.978 1.00 96.50 73 ASN A N 1
ATOM 573 C CA . ASN A 1 73 ? 2.811 10.240 -11.292 1.00 96.50 73 ASN A CA 1
ATOM 574 C C . ASN A 1 73 ? 2.219 9.795 -9.944 1.00 96.50 73 ASN A C 1
ATOM 576 O O . ASN A 1 73 ? 2.350 10.516 -8.951 1.00 96.50 73 ASN A O 1
ATOM 580 N N . ALA A 1 74 ? 1.613 8.605 -9.887 1.00 96.44 74 ALA A N 1
ATOM 581 C CA . ALA A 1 74 ? 1.105 8.026 -8.645 1.00 96.44 74 ALA A CA 1
ATOM 582 C C . ALA A 1 74 ? 2.240 7.760 -7.642 1.00 96.44 74 ALA A C 1
ATOM 584 O O . ALA A 1 74 ? 2.158 8.190 -6.495 1.00 96.44 74 ALA A O 1
ATOM 585 N N . VAL A 1 75 ? 3.357 7.192 -8.096 1.00 96.25 75 VAL A N 1
ATOM 586 C CA . VAL A 1 75 ? 4.558 6.966 -7.278 1.00 96.25 75 VAL A CA 1
ATOM 587 C C . VAL A 1 75 ? 5.105 8.284 -6.702 1.00 96.25 75 VAL A C 1
ATOM 589 O O . VAL A 1 75 ? 5.423 8.360 -5.519 1.00 96.25 75 VAL A O 1
ATOM 592 N N . ILE A 1 76 ? 5.196 9.364 -7.489 1.00 95.44 76 ILE A N 1
ATOM 593 C CA . ILE A 1 76 ? 5.599 10.692 -6.969 1.00 95.44 76 ILE A CA 1
ATOM 594 C C . ILE A 1 76 ? 4.613 11.195 -5.904 1.00 95.44 76 ILE A C 1
ATOM 596 O O . ILE A 1 76 ? 5.023 11.767 -4.893 1.00 95.44 76 ILE A O 1
ATOM 600 N N . LYS A 1 77 ? 3.311 10.974 -6.104 1.00 95.12 77 LYS A N 1
ATOM 601 C CA . LYS A 1 77 ? 2.286 11.315 -5.112 1.00 95.12 77 LYS A CA 1
ATOM 602 C C . LYS A 1 77 ? 2.456 10.508 -3.818 1.00 95.12 77 LYS A C 1
ATOM 604 O O . LYS A 1 77 ? 2.299 11.089 -2.749 1.00 95.12 77 LYS A O 1
ATOM 609 N N . PHE A 1 78 ? 2.779 9.217 -3.895 1.00 95.06 78 PHE A N 1
ATOM 610 C CA . PHE A 1 78 ? 3.003 8.365 -2.719 1.00 95.06 78 PHE A CA 1
ATOM 611 C C . PHE A 1 78 ? 4.237 8.789 -1.925 1.00 95.06 78 PHE A C 1
ATOM 613 O O . PHE A 1 78 ? 4.190 8.829 -0.700 1.00 95.06 78 PHE A O 1
ATOM 620 N N . GLU A 1 79 ? 5.308 9.176 -2.618 1.00 94.62 79 GLU A N 1
ATOM 621 C CA . GLU A 1 79 ? 6.539 9.676 -1.995 1.00 94.62 79 GLU A CA 1
ATOM 622 C C . GLU A 1 79 ? 6.264 10.961 -1.205 1.00 94.62 79 GLU A C 1
ATOM 624 O O . GLU A 1 79 ? 6.622 11.064 -0.036 1.00 94.62 79 GLU A O 1
ATOM 629 N N . ARG A 1 80 ? 5.525 11.911 -1.795 1.00 93.75 80 ARG A N 1
ATOM 630 C CA . ARG A 1 80 ? 5.110 13.149 -1.105 1.00 93.75 80 ARG A CA 1
ATOM 631 C C . ARG A 1 80 ? 4.232 12.898 0.122 1.00 93.75 80 ARG A C 1
ATOM 633 O O . ARG A 1 80 ? 4.165 13.750 0.998 1.00 93.75 80 ARG A O 1
ATOM 640 N N . LYS A 1 81 ? 3.539 11.760 0.156 1.00 92.81 81 LYS A N 1
ATOM 641 C CA . LYS A 1 81 ? 2.679 11.323 1.262 1.00 92.81 81 LYS A CA 1
ATOM 642 C C . LYS A 1 81 ? 3.409 10.434 2.271 1.00 92.81 81 LYS A C 1
ATOM 644 O O . LYS A 1 81 ? 2.765 9.927 3.178 1.00 92.81 81 LYS A O 1
ATOM 649 N N . GLY A 1 82 ? 4.715 10.211 2.101 1.00 92.50 82 GLY A N 1
ATOM 650 C CA . GLY A 1 82 ? 5.515 9.376 3.000 1.00 92.50 82 GLY A CA 1
ATOM 651 C C . GLY A 1 82 ? 5.180 7.883 2.941 1.00 92.50 82 GLY A C 1
ATOM 652 O O . GLY A 1 82 ? 5.542 7.145 3.847 1.00 92.50 82 GLY A O 1
ATOM 653 N N . MET A 1 83 ? 4.485 7.424 1.897 1.00 94.06 83 MET A N 1
ATOM 654 C CA . MET A 1 83 ? 4.060 6.023 1.769 1.00 94.06 83 MET A CA 1
ATOM 655 C C . MET A 1 83 ? 5.117 5.143 1.099 1.00 94.06 83 MET A C 1
ATOM 657 O O . MET A 1 83 ? 5.097 3.923 1.235 1.00 94.06 83 MET A O 1
ATOM 661 N N . ILE A 1 84 ? 6.029 5.754 0.345 1.00 95.31 84 ILE A N 1
ATOM 662 C CA . ILE A 1 84 ? 7.124 5.053 -0.317 1.00 95.31 84 ILE A CA 1
ATOM 663 C C . ILE A 1 84 ? 8.431 5.793 -0.096 1.00 95.31 84 ILE A C 1
ATOM 665 O O . ILE A 1 84 ? 8.454 7.019 0.027 1.00 95.31 84 ILE A O 1
ATOM 669 N N . GLU A 1 85 ? 9.516 5.039 -0.147 1.00 94.06 85 GLU A N 1
ATOM 670 C CA . GLU A 1 85 ? 10.875 5.559 -0.163 1.00 94.06 85 GLU A CA 1
ATOM 671 C C . GLU A 1 85 ? 11.505 5.287 -1.527 1.00 94.06 85 GLU A C 1
ATOM 673 O O . GLU A 1 85 ? 11.270 4.238 -2.136 1.00 94.06 85 GLU A O 1
ATOM 678 N N . LYS A 1 86 ? 12.316 6.236 -2.006 1.00 91.88 86 LYS A N 1
ATOM 679 C CA . LYS A 1 86 ? 13.109 6.083 -3.226 1.00 91.88 86 LYS A CA 1
ATOM 680 C C . LYS A 1 86 ? 14.586 6.166 -2.894 1.00 91.88 86 LYS A C 1
ATOM 682 O O . LYS A 1 86 ? 15.024 7.154 -2.312 1.00 91.88 86 LYS A O 1
ATOM 687 N N . ASN A 1 87 ? 15.354 5.178 -3.334 1.00 87.81 87 ASN A N 1
ATOM 688 C CA . ASN A 1 87 ? 16.796 5.119 -3.115 1.00 87.81 87 ASN A CA 1
ATOM 689 C C . ASN A 1 87 ? 17.556 4.923 -4.435 1.00 87.81 87 ASN A C 1
ATOM 691 O O . ASN A 1 87 ? 17.019 4.410 -5.414 1.00 87.81 87 ASN A O 1
ATOM 695 N N . GLY A 1 88 ? 18.827 5.336 -4.458 1.00 78.75 88 GLY A N 1
ATOM 696 C CA . GLY A 1 88 ? 19.742 5.119 -5.586 1.00 78.75 88 GLY A CA 1
ATOM 697 C C . GLY A 1 88 ? 20.045 6.373 -6.418 1.00 78.75 88 GLY A C 1
ATOM 698 O O . GLY A 1 88 ? 19.162 7.156 -6.762 1.00 78.75 88 GLY A O 1
ATOM 699 N N . LYS A 1 89 ? 21.331 6.556 -6.760 1.00 65.75 89 LYS A N 1
ATOM 700 C CA . LYS A 1 89 ? 21.828 7.665 -7.605 1.00 65.75 89 LYS A CA 1
ATOM 701 C C . LYS A 1 89 ? 21.694 7.398 -9.115 1.00 65.75 89 LYS A C 1
ATOM 703 O O . LYS A 1 89 ? 21.767 8.339 -9.895 1.00 65.75 89 LYS A O 1
ATOM 708 N N . GLY A 1 90 ? 21.514 6.136 -9.514 1.00 76.44 90 GLY A N 1
ATOM 709 C CA . GLY A 1 90 ? 21.358 5.701 -10.907 1.00 76.44 90 GLY A CA 1
ATOM 710 C C . GLY A 1 90 ? 19.946 5.185 -11.178 1.00 76.44 90 GLY A C 1
ATOM 711 O O . GLY A 1 90 ? 19.000 5.968 -11.266 1.00 76.44 90 GLY A O 1
ATOM 712 N N . ARG A 1 91 ? 19.798 3.857 -11.279 1.00 81.62 91 ARG A N 1
ATOM 713 C CA . ARG A 1 91 ? 18.478 3.212 -11.289 1.00 81.62 91 ARG A CA 1
ATOM 714 C C . ARG A 1 91 ? 17.812 3.448 -9.937 1.00 81.62 91 ARG A C 1
ATOM 716 O O . ARG A 1 91 ? 18.382 3.111 -8.901 1.00 81.62 91 ARG A O 1
ATOM 723 N N . LYS A 1 92 ? 16.653 4.104 -9.958 1.00 91.94 92 LYS A N 1
ATOM 724 C CA . LYS A 1 92 ? 15.918 4.455 -8.743 1.00 91.94 92 LYS A CA 1
ATOM 725 C C . LYS A 1 92 ? 15.150 3.228 -8.281 1.0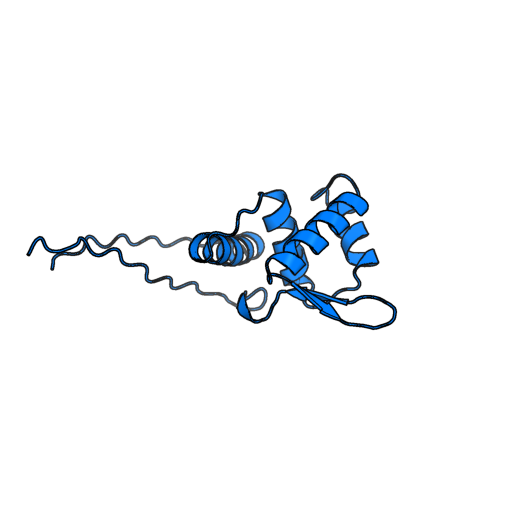0 91.94 92 LYS A C 1
ATOM 727 O O . LYS A 1 92 ? 14.293 2.753 -9.018 1.00 91.94 92 LYS A O 1
ATOM 732 N N . MET A 1 93 ? 15.449 2.756 -7.083 1.00 95.25 93 MET A N 1
ATOM 733 C CA . MET A 1 93 ? 14.702 1.699 -6.414 1.00 95.25 93 MET A CA 1
ATOM 734 C C . MET A 1 93 ? 13.580 2.326 -5.599 1.00 95.25 93 MET A C 1
ATOM 736 O O . MET A 1 93 ? 13.763 3.403 -5.021 1.00 95.25 93 MET A O 1
ATOM 740 N N . ILE A 1 94 ? 12.426 1.673 -5.570 1.00 96.19 94 ILE A N 1
ATOM 741 C CA . ILE A 1 94 ? 11.273 2.084 -4.778 1.00 96.19 94 ILE A CA 1
ATOM 742 C C . ILE A 1 94 ? 10.821 0.942 -3.876 1.00 96.19 94 ILE A C 1
ATOM 744 O O . ILE A 1 94 ? 10.868 -0.223 -4.268 1.00 96.19 94 ILE A O 1
ATOM 748 N N . LYS A 1 95 ? 10.362 1.296 -2.679 1.00 95.88 95 LYS A N 1
ATOM 749 C CA . LYS A 1 95 ? 9.792 0.368 -1.698 1.00 95.88 95 LYS A CA 1
ATOM 750 C C . LYS A 1 95 ? 8.743 1.069 -0.846 1.00 95.88 95 LYS A C 1
ATOM 752 O O . LYS A 1 95 ? 8.728 2.300 -0.775 1.00 95.88 95 LYS A O 1
ATOM 757 N N . LEU A 1 96 ? 7.881 0.299 -0.186 1.00 95.69 96 LEU A N 1
ATOM 758 C CA . LEU A 1 96 ? 6.979 0.853 0.825 1.00 95.69 96 LEU A CA 1
ATOM 759 C C . LEU A 1 96 ? 7.775 1.436 1.998 1.00 95.69 96 LEU A C 1
ATOM 761 O O . LEU A 1 96 ? 8.798 0.883 2.407 1.00 95.69 96 LEU A O 1
ATOM 765 N N . ALA A 1 97 ? 7.290 2.548 2.546 1.00 94.31 97 ALA A N 1
ATOM 766 C CA . ALA A 1 97 ? 7.882 3.143 3.732 1.00 94.31 97 ALA A CA 1
ATOM 767 C C . ALA A 1 97 ? 7.720 2.188 4.933 1.00 94.31 97 ALA A C 1
ATOM 769 O O . ALA A 1 97 ? 6.604 1.717 5.181 1.00 94.31 97 ALA A O 1
ATOM 770 N N . PRO A 1 98 ? 8.776 1.928 5.728 1.00 89.50 98 PRO A N 1
ATOM 771 C CA . PRO A 1 98 ? 8.699 1.049 6.898 1.00 89.50 98 PRO A CA 1
ATOM 772 C C . PRO A 1 98 ? 7.639 1.482 7.920 1.00 89.50 98 PRO A C 1
ATOM 774 O O . PRO A 1 98 ? 7.055 0.640 8.599 1.00 89.50 98 PRO A O 1
ATOM 777 N N . ALA A 1 99 ? 7.344 2.785 7.985 1.00 87.12 99 ALA A N 1
ATOM 778 C CA . ALA A 1 99 ? 6.308 3.357 8.842 1.00 87.12 99 ALA A CA 1
ATOM 779 C C . ALA A 1 99 ? 4.895 2.806 8.559 1.00 87.12 99 ALA A C 1
ATOM 781 O O . ALA A 1 99 ? 4.050 2.825 9.450 1.00 87.12 99 ALA A O 1
ATOM 782 N N . LEU A 1 100 ? 4.639 2.279 7.353 1.00 89.19 100 LEU A N 1
ATOM 783 C CA . LEU A 1 100 ? 3.360 1.648 7.014 1.00 89.19 100 LEU A CA 1
ATOM 784 C C . LEU A 1 100 ? 3.148 0.305 7.731 1.00 89.19 100 LEU A C 1
ATOM 786 O O . LEU A 1 100 ? 2.004 -0.104 7.905 1.00 89.19 100 LEU A O 1
ATOM 790 N N . ASN A 1 101 ? 4.230 -0.384 8.120 1.00 88.50 101 ASN A N 1
ATOM 791 C CA . ASN A 1 101 ? 4.211 -1.702 8.768 1.00 88.50 101 ASN A CA 1
ATOM 792 C C . ASN A 1 101 ? 3.273 -2.730 8.090 1.00 88.50 101 ASN A C 1
ATOM 794 O O . ASN A 1 101 ? 2.536 -3.467 8.746 1.00 88.50 101 ASN A O 1
ATOM 798 N N . VAL A 1 102 ? 3.280 -2.762 6.756 1.00 92.94 102 VAL A N 1
ATOM 799 C CA . VAL A 1 102 ? 2.450 -3.680 5.966 1.00 92.94 102 VAL A CA 1
ATOM 800 C C . VAL A 1 102 ? 3.116 -5.050 5.883 1.00 92.94 102 VAL A C 1
ATOM 802 O O . VAL A 1 102 ? 4.273 -5.170 5.487 1.00 92.94 102 VAL A O 1
ATOM 805 N N . GLN A 1 103 ? 2.358 -6.095 6.204 1.00 93.50 103 GLN A N 1
ATOM 806 C CA . GLN A 1 103 ? 2.787 -7.487 6.125 1.00 93.50 103 GLN A CA 1
ATOM 807 C C . GLN A 1 103 ? 2.236 -8.133 4.847 1.00 93.50 103 GLN A C 1
ATOM 809 O O . GLN A 1 103 ? 1.040 -8.416 4.758 1.00 93.50 103 GLN A O 1
ATOM 814 N N . ALA A 1 104 ? 3.111 -8.364 3.861 1.00 92.00 104 ALA A N 1
ATOM 815 C CA . ALA A 1 104 ? 2.777 -9.005 2.580 1.00 92.00 104 ALA A CA 1
ATOM 816 C C . ALA A 1 104 ? 3.220 -10.481 2.481 1.00 92.00 104 ALA A C 1
ATOM 818 O O . ALA A 1 104 ? 2.847 -11.188 1.542 1.00 92.00 104 ALA A O 1
ATOM 819 N N . LYS A 1 105 ? 3.999 -10.970 3.455 1.00 90.50 105 LYS A N 1
ATOM 820 C CA . LYS A 1 105 ? 4.535 -12.339 3.502 1.00 90.50 105 LYS A CA 1
ATOM 821 C C . LYS A 1 105 ? 4.064 -13.079 4.756 1.00 90.50 105 LYS A C 1
ATOM 823 O O . LYS A 1 105 ? 3.835 -12.481 5.799 1.00 90.50 105 LYS A O 1
ATOM 828 N N . GLY A 1 106 ? 3.970 -14.405 4.650 1.00 90.25 106 GLY A N 1
ATOM 829 C CA . GLY A 1 106 ? 3.594 -15.282 5.762 1.00 90.25 106 GLY A CA 1
ATOM 830 C C . GLY A 1 106 ? 2.101 -15.266 6.107 1.00 90.25 106 GLY A C 1
ATOM 831 O O . GLY A 1 106 ? 1.260 -14.851 5.309 1.00 90.25 106 GLY A O 1
ATOM 832 N N . ASN A 1 107 ? 1.783 -15.783 7.295 1.00 91.81 107 ASN A N 1
ATOM 833 C CA . ASN A 1 107 ? 0.434 -15.749 7.851 1.00 91.81 107 ASN A CA 1
ATOM 834 C C . ASN A 1 107 ? 0.221 -14.407 8.551 1.00 91.81 107 ASN A C 1
ATOM 836 O O . ASN A 1 107 ? 1.000 -14.043 9.429 1.00 91.81 107 ASN A O 1
ATOM 840 N N . VAL A 1 108 ? -0.846 -13.701 8.183 1.00 92.88 108 VAL A N 1
ATOM 841 C CA . VAL A 1 108 ? -1.154 -12.371 8.713 1.00 92.88 108 VAL A CA 1
ATOM 842 C C . VAL A 1 108 ? -2.455 -12.434 9.503 1.00 92.88 108 VAL A C 1
ATOM 844 O O . VAL A 1 108 ? -3.473 -12.918 9.009 1.00 92.88 108 VAL A O 1
ATOM 847 N N . PHE A 1 109 ? -2.413 -11.935 10.736 1.00 92.12 109 PHE A N 1
ATOM 848 C CA . PHE A 1 109 ? -3.581 -11.735 11.585 1.00 92.12 109 PHE A CA 1
ATOM 849 C C . PHE A 1 109 ? -3.668 -10.254 11.947 1.00 92.12 109 PHE A C 1
ATOM 851 O O . PHE A 1 109 ? -2.773 -9.721 12.599 1.00 92.12 109 PHE A O 1
ATOM 858 N N . LEU A 1 110 ? -4.730 -9.590 11.492 1.00 91.44 110 LEU A N 1
ATOM 859 C CA . LEU A 1 110 ? -4.975 -8.180 11.779 1.00 91.44 110 LEU A CA 1
ATOM 860 C C . LEU A 1 110 ? -5.882 -8.063 13.008 1.00 91.44 110 LEU A C 1
ATOM 862 O O . LEU A 1 110 ? -7.045 -8.461 12.952 1.00 91.44 110 LEU A O 1
ATOM 866 N N . ASP A 1 111 ? -5.352 -7.507 14.098 1.00 91.12 111 ASP A N 1
ATOM 867 C CA . ASP A 1 111 ? -6.095 -7.205 15.329 1.00 91.12 111 ASP A CA 1
ATOM 868 C C . ASP A 1 111 ? -6.149 -5.690 15.544 1.00 91.12 111 ASP A C 1
ATOM 870 O O . ASP A 1 111 ? -5.274 -5.092 16.172 1.00 91.12 111 ASP A O 1
ATOM 874 N N . TYR A 1 112 ? -7.169 -5.053 14.972 1.00 89.69 112 TYR A N 1
ATOM 875 C CA . TYR A 1 112 ? -7.393 -3.622 15.142 1.00 89.69 112 TYR A CA 1
ATOM 876 C C . TYR A 1 112 ? -8.336 -3.358 16.314 1.00 89.69 112 TYR A C 1
ATOM 878 O O . TYR A 1 112 ? -9.490 -3.788 16.312 1.00 89.69 112 TYR A O 1
ATOM 886 N N . LYS A 1 113 ? -7.859 -2.588 17.297 1.00 89.31 113 LYS A N 1
ATOM 887 C CA . LYS A 1 113 ? -8.644 -2.139 18.454 1.00 89.31 113 LYS A CA 1
ATOM 888 C C . LYS A 1 113 ? -8.880 -0.637 18.356 1.00 89.31 113 LYS A C 1
ATOM 890 O O . LYS A 1 113 ? -8.083 0.156 18.846 1.00 89.31 113 LYS A O 1
ATOM 895 N N . PHE A 1 114 ? -9.969 -0.256 17.696 1.00 89.88 114 PHE A N 1
ATOM 896 C CA . PHE A 1 114 ? -10.401 1.136 17.585 1.00 89.88 114 PHE A CA 1
ATOM 897 C C . PHE A 1 114 ? -11.479 1.441 18.623 1.00 89.88 114 PHE A C 1
ATOM 899 O O . PHE A 1 114 ? -12.406 0.653 18.808 1.00 89.88 114 PHE A O 1
ATOM 906 N N . VAL A 1 115 ? -11.354 2.583 19.298 1.00 90.56 115 VAL A N 1
ATOM 907 C CA . VAL A 1 115 ? -12.301 3.050 20.315 1.00 90.56 115 VAL A CA 1
ATOM 908 C C . VAL A 1 115 ? -12.689 4.495 20.026 1.00 90.56 115 VAL A C 1
ATOM 910 O O . VAL A 1 115 ? -11.846 5.314 19.666 1.00 90.56 115 VAL A O 1
ATOM 913 N N . SER A 1 116 ? -13.973 4.801 20.183 1.00 89.06 116 SER A N 1
ATOM 914 C CA . SER A 1 116 ? -14.491 6.165 20.235 1.00 89.06 116 SER A CA 1
ATOM 915 C C . SER A 1 116 ? -15.072 6.385 21.628 1.00 89.06 116 SER A C 1
ATOM 917 O O . SER A 1 116 ? -15.737 5.497 22.164 1.00 89.06 116 SER A O 1
ATOM 919 N N . ILE A 1 117 ? -14.759 7.526 22.236 1.00 89.94 117 ILE A N 1
ATOM 920 C CA . ILE A 1 117 ? -15.193 7.901 23.583 1.00 89.94 117 ILE A CA 1
ATOM 921 C C . ILE A 1 117 ? -16.037 9.160 23.423 1.00 89.94 117 ILE A C 1
ATOM 923 O O . ILE A 1 117 ? -15.555 10.155 22.882 1.00 89.94 117 ILE A O 1
ATOM 927 N N . GLU A 1 118 ? -17.289 9.108 23.869 1.00 87.38 118 GLU A N 1
ATOM 928 C CA . GLU A 1 118 ? -18.137 10.298 23.928 1.00 87.38 118 GLU A CA 1
ATOM 929 C C . GLU A 1 118 ? -17.604 11.252 25.009 1.00 87.38 118 GLU A C 1
ATOM 931 O O . GLU A 1 118 ? -17.244 10.793 26.101 1.00 87.38 118 GLU A O 1
ATOM 936 N N . PRO A 1 119 ? -17.509 12.564 24.730 1.00 82.06 119 PRO A N 1
ATOM 937 C CA . PRO A 1 119 ? -17.116 13.532 25.742 1.00 82.06 119 PRO A CA 1
ATOM 938 C C . PRO A 1 119 ? -18.142 13.531 26.880 1.00 82.06 119 PRO A C 1
ATOM 940 O O . PRO A 1 119 ? -19.346 13.574 26.640 1.00 82.06 119 PRO A O 1
ATOM 943 N N . GLN A 1 120 ? -17.665 13.480 28.123 1.00 79.69 120 GLN A N 1
ATOM 944 C CA . GLN A 1 120 ? -18.521 13.715 29.284 1.00 79.69 120 GLN A CA 1
ATOM 945 C C . GLN A 1 120 ? -18.801 15.216 29.357 1.00 79.69 120 GLN A C 1
ATOM 947 O O . GLN A 1 120 ? -17.859 16.004 29.451 1.00 79.69 120 GLN A O 1
ATOM 952 N N . GLU A 1 121 ? -20.074 15.607 29.274 1.00 71.81 121 GLU A N 1
ATOM 953 C CA . GLU A 1 121 ? -20.495 16.960 29.644 1.00 71.81 121 GLU A CA 1
ATOM 954 C C . GLU A 1 121 ? -20.088 17.188 31.108 1.00 71.81 121 GLU A C 1
ATOM 956 O O . GLU A 1 121 ? -20.487 16.424 31.991 1.00 71.81 121 GLU A O 1
ATOM 961 N N . VAL A 1 122 ? -19.212 18.173 31.330 1.00 61.19 122 VAL A N 1
ATOM 962 C CA . VAL A 1 122 ? -18.798 18.647 32.661 1.00 61.19 122 VAL A CA 1
ATOM 963 C C . VAL A 1 122 ? -19.767 19.720 33.121 1.00 61.19 122 VAL A C 1
ATOM 965 O O . VAL A 1 122 ? -20.031 20.634 32.307 1.00 61.19 122 VAL A O 1
#

Foldseek 3Di:
DDDDDDDDDDDDDLLVLLLVLVVVVCVVVVNDDDPLLSNLQSVLAQVQKDFLQVSLVVSCVVVSDVHSVVSVVSQVVCVVVQQKDWDDPPRIMIHGRVVSVGDNDDDDDDDDDDDDDDDDDD

Secondary structure (DSSP, 8-state):
-------------HHHHHHHHHHHHHHHTT----HHHHHHHHHHHHHSEEEHHHHHHHHHHTTSSSSHHHHHHHHHHHHHTTSEEEE-SSSPEEEE-GGG----SS-----------PPPP-

Sequence (122 aa):
MIVNQVSKKVKMDKGDIVKYQLLTHCYLEKINVSNADLDCLTMLAFNEEVELTEFCNNASDEGIFKTPQSVRNAVIKFERKGMIEKNGKGRKMIKLAPALNVQAKGNVFLDYKFVSIEPQEV